Protein AF-A0A3D5UKU9-F1 (afdb_monomer_lite)

Structure (mmCIF, N/CA/C/O backbone):
data_AF-A0A3D5UKU9-F1
#
_entry.id   AF-A0A3D5UKU9-F1
#
loop_
_atom_site.group_PDB
_atom_site.id
_atom_site.type_symbol
_atom_site.label_atom_id
_atom_site.label_alt_id
_atom_site.label_comp_id
_atom_site.label_asym_id
_atom_site.label_entity_id
_atom_site.label_seq_id
_atom_site.pdbx_PDB_ins_code
_atom_site.Cartn_x
_atom_site.Cartn_y
_atom_site.Cartn_z
_atom_site.occupancy
_atom_site.B_iso_or_equiv
_atom_site.auth_seq_id
_atom_site.auth_comp_id
_atom_site.auth_asym_id
_atom_site.auth_atom_id
_atom_site.pdbx_PDB_model_num
ATOM 1 N N . ILE A 1 1 ? -7.285 -7.836 1.774 1.00 79.38 1 ILE A N 1
ATOM 2 C CA . ILE A 1 1 ? -7.787 -7.750 0.378 1.00 79.38 1 ILE A CA 1
ATOM 3 C C . ILE A 1 1 ? -9.171 -8.389 0.341 1.00 79.38 1 ILE A C 1
ATOM 5 O O . ILE A 1 1 ? -9.369 -9.346 1.080 1.00 79.38 1 ILE A O 1
ATOM 9 N N . GLY A 1 2 ? -10.115 -7.844 -0.434 1.00 76.00 2 GLY A N 1
ATOM 10 C CA . GLY A 1 2 ? -11.503 -8.336 -0.470 1.00 76.00 2 GLY A CA 1
ATOM 11 C C . GLY A 1 2 ? -12.394 -7.813 0.665 1.00 76.00 2 GLY A C 1
ATOM 12 O O . GLY A 1 2 ? -13.404 -8.428 0.982 1.00 76.00 2 GLY A O 1
ATOM 13 N N . GLY A 1 3 ? -11.990 -6.708 1.303 1.00 84.19 3 GLY A N 1
ATOM 14 C CA . GLY A 1 3 ? -12.837 -5.949 2.229 1.00 84.19 3 GLY A CA 1
ATOM 15 C C . GLY A 1 3 ? -13.635 -4.868 1.493 1.00 84.19 3 GLY A C 1
ATOM 16 O O . GLY A 1 3 ? -13.779 -4.923 0.278 1.00 84.19 3 GLY A O 1
ATOM 17 N N . TYR A 1 4 ? -14.112 -3.860 2.223 1.00 88.38 4 TYR A N 1
ATOM 18 C CA . TYR A 1 4 ? -14.949 -2.779 1.678 1.00 88.38 4 TYR A CA 1
ATOM 19 C C . TYR A 1 4 ? -14.250 -1.408 1.619 1.00 88.38 4 TYR A C 1
ATOM 21 O O . TYR A 1 4 ? -14.844 -0.444 1.151 1.00 88.38 4 TYR A O 1
ATOM 29 N N . THR A 1 5 ? -13.014 -1.297 2.121 1.00 91.19 5 THR A N 1
ATOM 30 C CA . THR A 1 5 ? -12.311 -0.008 2.274 1.00 91.19 5 THR A CA 1
ATOM 31 C C . THR A 1 5 ? -11.288 0.284 1.182 1.00 91.19 5 THR A C 1
ATOM 33 O O . THR A 1 5 ? -10.933 1.441 0.993 1.00 91.19 5 THR A O 1
ATOM 36 N N . VAL A 1 6 ? -10.791 -0.743 0.486 1.00 93.25 6 VAL A N 1
ATOM 37 C CA . VAL A 1 6 ? -9.783 -0.613 -0.575 1.00 93.25 6 VAL A CA 1
ATOM 38 C C . VAL A 1 6 ? -9.971 -1.697 -1.632 1.00 93.25 6 VAL A C 1
ATOM 40 O O . VAL A 1 6 ? -10.387 -2.818 -1.320 1.00 93.25 6 VAL A O 1
ATOM 43 N N . TYR A 1 7 ? -9.571 -1.392 -2.861 1.00 94.31 7 TYR A N 1
ATOM 44 C CA . TYR A 1 7 ? -9.415 -2.351 -3.951 1.00 94.31 7 TYR A CA 1
ATOM 45 C C . TYR A 1 7 ? -8.073 -2.111 -4.659 1.00 94.31 7 TYR A C 1
ATOM 47 O O . TYR A 1 7 ? -7.436 -1.077 -4.472 1.00 94.31 7 TYR A O 1
ATOM 55 N N . GLY A 1 8 ? -7.603 -3.106 -5.412 1.00 93.62 8 GLY A N 1
ATOM 56 C CA . GLY A 1 8 ? -6.376 -2.997 -6.199 1.00 93.62 8 GLY A CA 1
ATOM 57 C C . GLY A 1 8 ? -6.652 -2.558 -7.625 1.00 93.62 8 GLY A C 1
ATOM 58 O O . GLY A 1 8 ? -7.663 -2.950 -8.201 1.00 93.62 8 GLY A O 1
ATOM 59 N N . THR A 1 9 ? -5.705 -1.833 -8.204 1.00 94.38 9 THR A N 1
ATOM 60 C CA . THR A 1 9 ? -5.607 -1.623 -9.650 1.00 94.38 9 THR A CA 1
ATOM 61 C C . THR A 1 9 ? -4.242 -2.105 -10.139 1.00 94.38 9 THR A C 1
ATOM 63 O O . THR A 1 9 ? -3.309 -2.244 -9.343 1.00 94.38 9 THR A O 1
ATOM 66 N N . PHE A 1 10 ? -4.136 -2.400 -11.431 1.00 95.81 10 PHE A N 1
ATOM 67 C CA . PHE A 1 10 ? -2.873 -2.764 -12.066 1.00 95.81 10 PHE A CA 1
ATOM 68 C C . PHE A 1 10 ? -2.233 -1.528 -12.687 1.00 95.81 10 PHE A C 1
ATOM 70 O O . PHE A 1 10 ? -2.919 -0.749 -13.343 1.00 95.81 10 PHE A O 1
ATOM 77 N N . ASP A 1 11 ? -0.922 -1.389 -12.515 1.00 96.25 11 ASP A N 1
ATOM 78 C CA . ASP A 1 11 ? -0.130 -0.336 -13.144 1.00 96.25 11 ASP A CA 1
ATOM 79 C C . ASP A 1 11 ? 1.317 -0.810 -13.351 1.00 96.25 11 ASP A C 1
ATOM 81 O O . ASP A 1 11 ? 1.726 -1.863 -12.844 1.00 96.25 11 ASP A O 1
ATOM 85 N N . THR A 1 12 ? 2.094 -0.044 -14.111 1.00 97.31 12 THR A N 1
ATOM 86 C CA . THR A 1 12 ? 3.526 -0.270 -14.272 1.00 97.31 12 THR A CA 1
ATOM 87 C C . THR A 1 12 ? 4.274 0.079 -12.989 1.00 97.31 12 THR A C 1
ATOM 89 O O . THR A 1 12 ? 3.850 0.904 -12.176 1.00 97.31 12 THR A O 1
ATOM 92 N N . TYR A 1 13 ? 5.442 -0.541 -12.821 1.00 94.94 13 TYR A N 1
ATOM 93 C CA . TYR A 1 13 ? 6.341 -0.221 -11.717 1.00 94.94 13 TYR A CA 1
ATOM 94 C C . TYR A 1 13 ? 6.733 1.267 -11.703 1.00 94.94 13 TYR A C 1
ATOM 96 O O . TYR A 1 13 ? 6.734 1.911 -10.655 1.00 94.94 13 TYR A O 1
ATOM 104 N N . GLU A 1 14 ? 7.025 1.812 -12.884 1.00 96.75 14 GLU A N 1
ATOM 105 C CA . GLU A 1 14 ? 7.475 3.190 -13.081 1.00 96.75 14 GLU A CA 1
ATOM 106 C C . GLU A 1 14 ? 6.408 4.204 -12.658 1.00 96.75 14 GLU A C 1
ATOM 108 O O . GLU A 1 14 ? 6.720 5.156 -11.939 1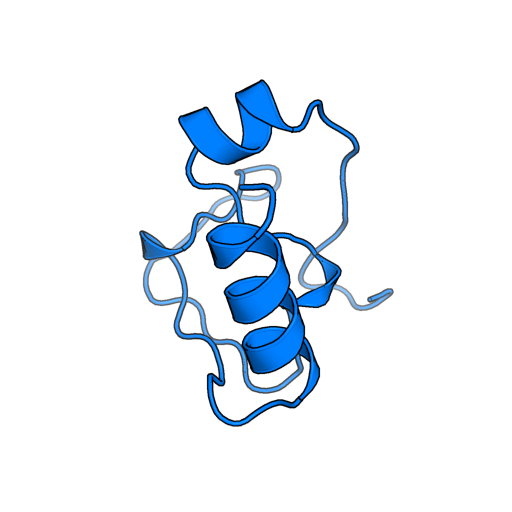.00 96.75 14 GLU A O 1
ATOM 113 N N . ASN A 1 15 ? 5.147 3.975 -13.042 1.00 97.38 15 ASN A N 1
ATOM 1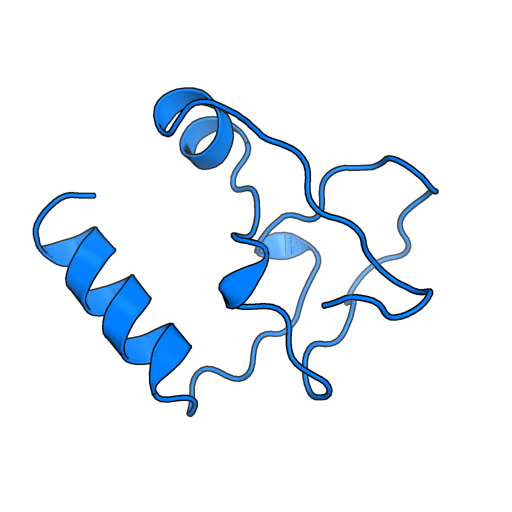14 C CA . ASN A 1 15 ? 4.028 4.827 -12.648 1.00 97.38 15 ASN A CA 1
ATOM 115 C C . ASN A 1 15 ? 3.794 4.764 -11.138 1.00 97.38 15 ASN A C 1
ATOM 117 O O . ASN A 1 15 ? 3.787 5.803 -10.479 1.00 97.38 15 ASN A O 1
ATOM 121 N N . GLY A 1 16 ? 3.721 3.557 -10.565 1.00 96.56 16 GLY A N 1
ATOM 122 C CA . GLY A 1 16 ? 3.526 3.390 -9.124 1.00 96.56 16 GLY A CA 1
ATOM 123 C C . GLY A 1 16 ? 4.623 4.066 -8.294 1.00 96.56 16 GLY A C 1
ATOM 124 O O . GLY A 1 16 ? 4.329 4.706 -7.283 1.00 96.56 16 GLY A O 1
ATOM 125 N N . LYS A 1 17 ? 5.883 3.994 -8.749 1.00 95.69 17 LYS A N 1
ATOM 126 C CA . LYS A 1 17 ? 7.012 4.681 -8.107 1.00 95.69 17 LYS A CA 1
ATOM 127 C C . LYS A 1 17 ? 6.898 6.200 -8.232 1.00 95.69 17 LYS A C 1
ATOM 129 O O . LYS A 1 17 ? 7.074 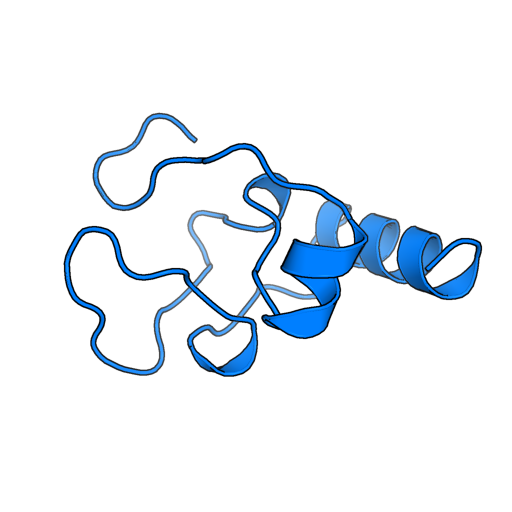6.905 -7.241 1.00 95.69 17 LYS A O 1
ATOM 134 N N . LYS A 1 18 ? 6.579 6.709 -9.426 1.00 97.31 18 LYS A N 1
ATOM 135 C CA . LYS A 1 18 ? 6.398 8.146 -9.686 1.00 97.31 18 LYS A CA 1
ATOM 136 C C . LYS A 1 18 ? 5.278 8.752 -8.837 1.00 97.31 18 LYS A C 1
ATOM 138 O O . LYS A 1 18 ? 5.417 9.875 -8.362 1.00 97.31 18 LYS A O 1
ATOM 143 N N . GLU A 1 19 ? 4.187 8.019 -8.651 1.00 96.56 19 GLU A N 1
ATOM 144 C CA . GLU A 1 19 ? 3.020 8.453 -7.877 1.00 96.56 19 GLU A CA 1
ATOM 145 C C . GLU A 1 19 ? 3.165 8.218 -6.368 1.00 96.56 19 GLU A C 1
ATOM 147 O O . GLU A 1 19 ? 2.296 8.623 -5.598 1.00 96.56 19 GLU A O 1
ATOM 152 N N . ASN A 1 20 ? 4.254 7.575 -5.928 1.00 96.38 20 ASN A N 1
ATOM 153 C CA . ASN A 1 20 ? 4.442 7.134 -4.545 1.00 96.38 20 ASN A CA 1
ATOM 154 C C . ASN A 1 20 ? 3.274 6.250 -4.047 1.00 96.38 20 ASN A C 1
ATOM 156 O O . ASN A 1 20 ? 2.875 6.312 -2.878 1.00 96.38 20 ASN A O 1
ATOM 160 N N . ALA A 1 21 ? 2.698 5.455 -4.954 1.00 97.31 21 ALA A N 1
ATOM 161 C CA . ALA A 1 21 ? 1.531 4.620 -4.705 1.00 97.31 21 ALA A CA 1
ATOM 162 C C . ALA A 1 21 ? 1.877 3.441 -3.788 1.00 97.31 21 ALA A C 1
ATOM 164 O O . ALA A 1 21 ? 2.949 2.838 -3.881 1.00 97.31 21 ALA A O 1
ATOM 165 N N . VAL A 1 22 ? 0.947 3.076 -2.907 1.00 96.06 22 VAL A N 1
ATOM 166 C CA . VAL A 1 22 ? 1.148 1.973 -1.961 1.00 96.06 22 VAL A CA 1
ATOM 167 C C . VAL A 1 22 ? 0.783 0.646 -2.623 1.00 96.06 22 VAL A C 1
ATOM 169 O O . VAL A 1 22 ? -0.371 0.458 -3.016 1.00 96.06 22 VAL A O 1
ATOM 172 N N . PRO A 1 23 ? 1.703 -0.336 -2.683 1.00 95.44 23 PRO A N 1
ATOM 173 C CA . PRO A 1 23 ? 1.362 -1.679 -3.127 1.00 95.44 23 PRO A CA 1
ATOM 174 C C . PRO A 1 23 ? 0.262 -2.284 -2.251 1.00 95.44 23 PRO A C 1
ATOM 176 O O . PRO A 1 23 ? 0.402 -2.358 -1.028 1.00 95.44 23 PRO A O 1
ATOM 179 N N . LEU A 1 24 ? -0.805 -2.795 -2.873 1.00 95.00 24 LEU A N 1
ATOM 180 C CA . LEU A 1 24 ? -1.967 -3.340 -2.156 1.00 95.00 24 LEU A CA 1
ATOM 181 C C . LEU A 1 24 ? -1.589 -4.419 -1.123 1.00 95.00 24 LEU A C 1
ATOM 183 O O . LEU A 1 24 ? -2.215 -4.517 -0.070 1.00 95.00 24 LEU A O 1
ATOM 187 N N . GLY A 1 25 ? -0.547 -5.210 -1.400 1.00 93.38 25 GLY A N 1
ATOM 188 C CA . GLY A 1 25 ? -0.047 -6.250 -0.495 1.00 93.38 25 GLY A CA 1
ATOM 189 C C . GLY A 1 25 ? 0.494 -5.736 0.848 1.00 93.38 25 GLY A C 1
ATOM 190 O O . GLY A 1 25 ? 0.611 -6.523 1.783 1.00 93.38 25 GLY A O 1
ATOM 191 N N . LEU A 1 26 ? 0.794 -4.437 0.970 1.00 94.69 26 LEU A N 1
ATOM 192 C CA . LEU A 1 26 ? 1.206 -3.807 2.231 1.00 94.69 26 LEU A CA 1
ATOM 193 C C . LEU A 1 26 ? 0.023 -3.347 3.090 1.00 94.69 26 LEU A C 1
ATOM 195 O O . LEU A 1 26 ? 0.212 -3.018 4.263 1.00 94.69 26 LEU A O 1
ATOM 199 N N . ILE A 1 27 ? -1.192 -3.308 2.536 1.00 93.50 27 ILE A N 1
ATOM 200 C CA . ILE A 1 27 ? -2.379 -2.885 3.276 1.00 93.50 27 ILE A CA 1
ATOM 201 C C . ILE A 1 27 ? -2.843 -4.024 4.183 1.00 93.50 27 ILE A C 1
ATOM 203 O O . ILE A 1 27 ? -3.248 -5.099 3.733 1.00 93.50 27 ILE A O 1
ATOM 207 N N . THR A 1 28 ? -2.824 -3.765 5.486 1.00 90.88 28 THR A N 1
ATOM 208 C CA . THR A 1 28 ? -3.254 -4.704 6.524 1.00 90.88 28 THR A CA 1
ATOM 209 C C . THR A 1 28 ? -4.377 -4.097 7.360 1.00 90.88 28 THR A C 1
ATOM 211 O O . THR A 1 28 ? -4.702 -2.919 7.234 1.00 90.88 28 THR A O 1
ATOM 214 N N . LYS A 1 29 ? -4.943 -4.884 8.281 1.00 89.00 29 LYS A N 1
ATOM 215 C CA . LYS A 1 29 ? -5.923 -4.389 9.261 1.00 89.00 29 LYS A CA 1
ATOM 216 C C . LYS A 1 29 ? -5.384 -3.276 10.178 1.00 89.00 29 LYS A C 1
ATOM 218 O O . LYS A 1 29 ? -6.177 -2.560 10.774 1.00 89.00 29 LYS A O 1
ATOM 223 N N . ASN A 1 30 ? -4.059 -3.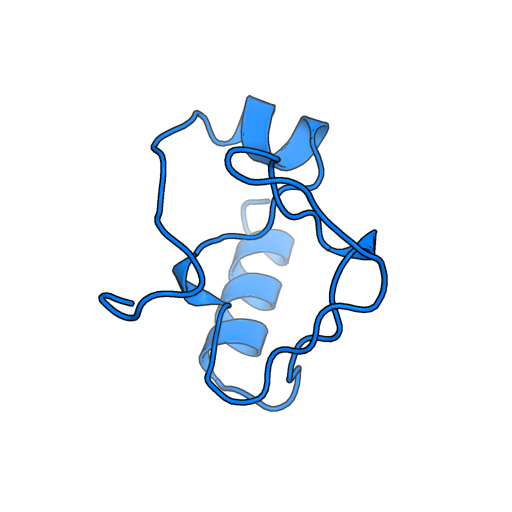160 10.311 1.00 91.25 30 ASN A N 1
ATOM 224 C CA . ASN A 1 30 ? -3.404 -2.156 11.151 1.00 91.25 30 ASN A CA 1
ATOM 225 C C . ASN A 1 30 ? -3.073 -0.870 10.377 1.00 91.25 30 ASN A C 1
ATOM 227 O O . ASN A 1 30 ? -2.661 0.109 10.993 1.00 91.25 30 ASN A O 1
ATOM 231 N N . THR A 1 31 ? -3.222 -0.867 9.049 1.00 93.25 31 THR A N 1
ATOM 232 C CA . THR A 1 31 ? -2.952 0.309 8.221 1.00 93.25 31 THR A CA 1
ATOM 233 C C . THR A 1 31 ? -3.994 1.386 8.496 1.00 93.25 31 THR A C 1
ATOM 235 O O . THR A 1 31 ? -5.194 1.117 8.445 1.00 93.25 31 THR A O 1
ATOM 238 N N . LYS A 1 32 ? -3.540 2.611 8.765 1.00 94.88 32 LYS A N 1
ATOM 239 C CA . LYS A 1 32 ? -4.422 3.746 9.063 1.00 94.88 32 LYS A CA 1
ATOM 240 C C . LYS A 1 32 ? -4.251 4.844 8.037 1.00 94.88 32 LYS A C 1
ATOM 242 O O . LYS A 1 32 ? -3.136 5.129 7.616 1.00 94.88 32 LYS A O 1
ATOM 247 N N . LEU A 1 33 ? -5.353 5.482 7.673 1.00 95.50 33 LEU A N 1
ATOM 248 C CA . LEU A 1 33 ? -5.335 6.678 6.849 1.00 95.50 33 LEU A CA 1
ATOM 249 C C . LEU A 1 33 ? -5.032 7.899 7.732 1.00 95.50 33 LEU A C 1
ATOM 251 O O . LEU A 1 33 ? -5.601 8.038 8.813 1.00 95.50 33 LEU A O 1
ATOM 255 N N . LYS A 1 34 ? -4.121 8.764 7.286 1.00 96.94 34 LYS A N 1
ATOM 256 C CA . LYS A 1 34 ? -3.706 9.997 7.976 1.00 96.94 34 LYS A CA 1
ATOM 257 C C . LYS A 1 34 ? -4.463 11.232 7.479 1.00 96.94 34 LYS A C 1
ATOM 259 O O . LYS A 1 34 ? -4.438 12.259 8.150 1.00 96.94 34 LYS A O 1
ATOM 264 N N . LYS A 1 35 ? -5.073 11.158 6.293 1.00 93.62 35 LYS A N 1
ATOM 265 C CA . LYS A 1 35 ? -5.788 12.252 5.617 1.00 93.62 35 LYS A CA 1
ATOM 266 C C . LYS A 1 35 ? -6.992 11.695 4.872 1.00 93.62 35 LYS A C 1
ATOM 268 O O . LYS A 1 35 ? -6.895 10.600 4.339 1.00 93.62 35 LYS A O 1
ATOM 273 N N . ASP A 1 36 ? -8.081 12.445 4.779 1.00 94.88 36 ASP A N 1
ATOM 274 C CA . ASP A 1 36 ? -9.258 11.998 4.030 1.00 94.88 36 ASP A CA 1
ATOM 275 C C . ASP A 1 36 ? -8.928 11.748 2.549 1.00 94.88 36 ASP A C 1
ATOM 277 O O . ASP A 1 36 ? -8.173 12.503 1.932 1.00 94.88 36 ASP A O 1
ATOM 281 N N . LYS A 1 37 ? -9.516 10.689 1.983 1.00 95.06 37 LYS A N 1
ATOM 282 C CA . LYS A 1 37 ? -9.405 10.320 0.565 1.00 95.06 37 LYS A CA 1
ATOM 283 C C . LYS A 1 37 ? -10.791 10.065 -0.002 1.00 95.06 37 LYS A C 1
ATOM 285 O O . LYS A 1 37 ? -11.651 9.497 0.675 1.00 95.06 37 LYS A O 1
ATOM 290 N N . LYS A 1 38 ? -11.007 10.483 -1.244 1.00 95.75 38 LYS A N 1
ATOM 291 C CA . LYS A 1 38 ? -12.238 10.181 -1.977 1.00 95.75 38 LYS A CA 1
ATOM 292 C C . LYS A 1 38 ? -12.172 8.768 -2.550 1.00 95.75 38 LYS A C 1
ATOM 294 O O . LYS A 1 38 ? -11.099 8.187 -2.705 1.00 95.75 38 LYS A O 1
ATOM 299 N N . THR A 1 39 ? -13.338 8.219 -2.877 1.00 93.12 39 THR A N 1
ATOM 300 C CA . THR A 1 39 ? -13.428 6.988 -3.665 1.00 93.12 39 THR A CA 1
ATOM 301 C C . THR A 1 39 ? -12.652 7.157 -4.973 1.00 93.12 39 THR A C 1
ATOM 303 O O . THR A 1 39 ? -12.661 8.238 -5.559 1.00 93.12 39 THR A O 1
ATOM 306 N N . ASP A 1 40 ? -11.962 6.095 -5.381 1.00 94.44 40 ASP A N 1
ATOM 307 C CA . ASP A 1 40 ? -11.117 6.010 -6.578 1.00 94.44 40 ASP A CA 1
ATOM 308 C C . ASP A 1 40 ? -9.831 6.860 -6.568 1.00 94.44 40 ASP A C 1
ATOM 310 O O . ASP A 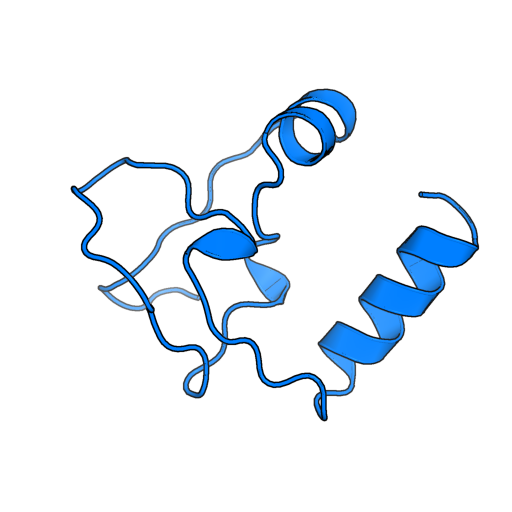1 40 ? -9.100 6.885 -7.558 1.00 94.44 40 ASP A O 1
ATOM 314 N N . GLU A 1 41 ? -9.481 7.508 -5.451 1.00 95.94 41 GLU A N 1
ATOM 315 C CA . GLU A 1 41 ? -8.170 8.149 -5.313 1.00 95.94 41 GLU A CA 1
ATOM 316 C C . GLU A 1 41 ? -7.069 7.139 -4.959 1.00 95.94 41 GLU A C 1
ATOM 318 O O . GLU A 1 41 ? -7.205 6.324 -4.041 1.00 95.94 41 GLU A O 1
ATOM 323 N N . ILE A 1 42 ? -5.922 7.254 -5.637 1.00 96.31 42 ILE A N 1
ATOM 324 C CA . ILE A 1 42 ? -4.726 6.460 -5.336 1.00 96.31 42 ILE A CA 1
ATOM 325 C C . ILE A 1 42 ? -4.223 6.785 -3.930 1.00 96.31 42 ILE A C 1
ATOM 327 O O . ILE A 1 42 ? -4.009 7.948 -3.584 1.00 96.31 42 ILE A O 1
ATOM 331 N N . ILE A 1 43 ? -4.010 5.750 -3.119 1.00 96.38 43 ILE A N 1
ATOM 332 C CA . ILE A 1 43 ? -3.427 5.870 -1.781 1.00 96.38 43 ILE A CA 1
ATOM 333 C C . ILE A 1 43 ? -1.904 5.868 -1.903 1.00 96.38 43 ILE A C 1
ATOM 335 O O . ILE A 1 43 ? -1.315 4.908 -2.405 1.00 96.38 43 ILE A O 1
ATOM 339 N N . THR A 1 44 ? -1.273 6.925 -1.399 1.00 97.12 44 THR A N 1
ATOM 340 C CA . THR A 1 44 ? 0.187 7.073 -1.379 1.00 97.12 44 THR A CA 1
ATOM 341 C C . THR A 1 44 ? 0.766 6.762 -0.001 1.00 97.12 44 THR A C 1
ATOM 343 O O . THR A 1 44 ? 0.044 6.728 1.000 1.00 97.12 44 THR A O 1
ATOM 346 N N . PHE A 1 45 ? 2.081 6.538 0.086 1.00 95.88 45 PHE A N 1
ATOM 347 C CA . PHE A 1 45 ? 2.741 6.312 1.381 1.00 95.88 45 PHE A CA 1
ATOM 348 C C . PHE A 1 45 ? 2.568 7.503 2.342 1.00 95.88 45 PHE A C 1
ATOM 350 O O . PHE A 1 45 ? 2.521 7.326 3.564 1.00 95.88 45 PHE A O 1
ATOM 357 N N . ASP A 1 46 ? 2.399 8.715 1.809 1.00 96.25 46 ASP A N 1
ATOM 358 C CA . ASP A 1 46 ? 2.152 9.925 2.593 1.00 96.25 46 ASP A CA 1
ATOM 359 C C . ASP A 1 46 ? 0.736 9.996 3.165 1.00 96.25 46 ASP A C 1
ATOM 361 O O . ASP A 1 46 ? 0.518 10.688 4.163 1.00 96.25 46 ASP A O 1
ATOM 365 N N . ASP A 1 47 ? -0.208 9.244 2.601 1.00 96.75 47 ASP A N 1
ATOM 366 C CA . ASP A 1 47 ? -1.600 9.209 3.046 1.00 96.75 47 ASP A CA 1
ATOM 367 C C . ASP A 1 47 ? -1.823 8.242 4.206 1.00 96.75 47 ASP A C 1
ATOM 369 O O . ASP A 1 47 ? -2.829 8.361 4.900 1.00 96.75 47 ASP A O 1
ATOM 373 N N . ILE A 1 48 ? -0.902 7.305 4.458 1.00 95.94 48 ILE A N 1
ATOM 374 C CA . ILE A 1 48 ? -1.111 6.230 5.436 1.00 95.94 48 ILE A CA 1
ATOM 375 C C . ILE A 1 48 ? -0.005 6.100 6.481 1.00 95.94 48 ILE A C 1
ATOM 377 O O . ILE A 1 48 ? 1.135 6.536 6.317 1.00 95.94 48 ILE A O 1
ATOM 381 N N . GLU A 1 49 ? -0.365 5.461 7.583 1.00 96.38 49 GLU A N 1
ATOM 382 C CA . GLU A 1 49 ? 0.541 4.870 8.551 1.00 96.38 49 GLU A CA 1
ATOM 383 C C . GLU A 1 49 ? 0.546 3.351 8.331 1.00 96.38 49 GLU A C 1
ATOM 385 O O . GLU A 1 49 ? -0.488 2.686 8.452 1.00 96.38 49 GLU A O 1
ATOM 390 N N . LEU A 1 50 ? 1.709 2.810 7.955 1.00 93.50 50 LEU A N 1
ATOM 391 C CA . LEU A 1 50 ? 1.921 1.378 7.745 1.00 93.50 50 LEU A CA 1
ATOM 392 C C . LEU A 1 50 ? 2.565 0.731 8.966 1.00 93.50 50 LEU A C 1
ATOM 394 O O . LEU A 1 50 ? 3.485 1.282 9.570 1.00 93.50 50 LEU A O 1
ATOM 398 N N . ASP A 1 51 ? 2.151 -0.501 9.250 1.00 90.94 51 ASP A N 1
ATOM 399 C CA . ASP A 1 51 ? 2.811 -1.358 10.227 1.00 90.94 51 ASP A CA 1
ATOM 400 C C . ASP A 1 51 ? 4.126 -1.915 9.654 1.00 90.94 51 ASP A C 1
ATOM 402 O O . ASP A 1 51 ? 4.177 -2.960 8.991 1.00 90.94 51 ASP A O 1
ATOM 406 N N . LYS A 1 52 ? 5.213 -1.189 9.926 1.00 93.31 52 LYS A N 1
ATOM 407 C CA . LYS A 1 52 ? 6.569 -1.537 9.481 1.00 93.31 52 LYS A CA 1
ATOM 408 C C . LYS A 1 52 ? 7.156 -2.759 10.196 1.00 93.31 52 LYS A C 1
ATOM 410 O O . LYS A 1 52 ? 8.214 -3.249 9.808 1.00 93.31 52 LYS A O 1
ATOM 415 N N . SER A 1 53 ? 6.498 -3.272 11.240 1.00 93.94 53 SER A N 1
ATOM 416 C CA . SER A 1 53 ? 6.972 -4.464 11.953 1.00 93.94 53 SER A CA 1
ATOM 417 C C . SER A 1 53 ? 6.724 -5.758 11.167 1.00 93.94 53 SER A C 1
ATOM 419 O O . SER A 1 53 ? 7.404 -6.765 11.399 1.00 93.94 53 SER A O 1
ATOM 421 N N . THR A 1 54 ? 5.786 -5.720 10.213 1.00 94.31 54 THR A N 1
ATOM 422 C CA . THR A 1 54 ? 5.339 -6.882 9.442 1.00 94.31 54 THR A CA 1
ATOM 423 C C . THR A 1 54 ? 6.442 -7.463 8.555 1.00 94.31 54 THR A C 1
ATOM 425 O O . THR A 1 54 ? 7.274 -6.749 7.994 1.00 94.31 54 THR A O 1
ATOM 428 N N . LEU A 1 55 ? 6.429 -8.791 8.384 1.00 95.69 55 LEU A N 1
ATOM 429 C CA . LEU A 1 55 ? 7.364 -9.480 7.488 1.00 95.69 55 LEU A CA 1
ATOM 430 C C . LEU A 1 55 ? 7.240 -8.972 6.044 1.00 95.69 55 LEU A C 1
ATOM 432 O O . LEU A 1 55 ? 8.251 -8.763 5.384 1.00 95.69 55 LEU A O 1
ATOM 436 N N . ILE A 1 56 ? 6.013 -8.735 5.568 1.00 95.12 56 ILE A N 1
ATOM 437 C CA . ILE A 1 56 ? 5.774 -8.274 4.195 1.00 95.12 56 ILE A CA 1
ATOM 438 C C . ILE A 1 56 ? 6.381 -6.892 3.934 1.00 95.12 56 ILE A C 1
ATOM 440 O O . ILE A 1 56 ? 6.975 -6.686 2.878 1.00 95.12 56 ILE A O 1
ATOM 444 N N . TYR A 1 57 ? 6.310 -5.975 4.906 1.00 95.44 57 TYR A N 1
ATOM 445 C CA . TYR A 1 57 ? 6.958 -4.672 4.793 1.00 95.44 57 TYR A CA 1
ATOM 446 C C . TYR A 1 57 ? 8.478 -4.826 4.674 1.00 95.44 57 TYR A C 1
ATOM 448 O O . TYR A 1 57 ? 9.077 -4.282 3.750 1.00 95.44 57 TYR A O 1
ATOM 456 N N . LYS A 1 58 ? 9.093 -5.636 5.546 1.00 96.75 58 LYS A N 1
ATOM 457 C CA . LYS A 1 58 ? 10.544 -5.892 5.519 1.00 96.75 58 LYS A CA 1
ATOM 458 C C . LYS A 1 58 ? 11.000 -6.523 4.200 1.00 96.75 58 LYS A C 1
ATOM 460 O O . LYS A 1 58 ? 12.034 -6.148 3.662 1.00 96.75 58 LYS A O 1
ATOM 465 N N . LEU A 1 59 ? 10.223 -7.460 3.652 1.00 97.25 59 LEU A N 1
ATOM 466 C CA . LEU A 1 59 ? 10.516 -8.067 2.349 1.00 97.25 59 LEU A CA 1
ATOM 467 C C . LEU A 1 59 ? 10.393 -7.060 1.204 1.00 97.25 59 LEU A C 1
ATOM 469 O O . LEU A 1 59 ? 11.219 -7.073 0.295 1.00 97.25 59 LEU A O 1
ATOM 473 N N . ARG A 1 60 ? 9.398 -6.169 1.250 1.00 96.25 60 ARG A N 1
ATOM 474 C CA . ARG A 1 60 ? 9.263 -5.106 0.253 1.00 96.25 60 ARG A CA 1
ATOM 475 C C . ARG A 1 60 ? 10.411 -4.101 0.331 1.00 96.25 60 ARG A C 1
ATOM 477 O O . ARG A 1 60 ? 10.890 -3.665 -0.707 1.00 96.25 60 ARG A O 1
ATOM 484 N N . GLU A 1 61 ? 10.859 -3.757 1.533 1.00 96.12 61 GLU A N 1
ATOM 485 C CA . GLU A 1 61 ? 12.025 -2.894 1.737 1.00 96.12 61 GLU A CA 1
ATOM 486 C C . GLU A 1 61 ? 13.296 -3.536 1.161 1.00 96.12 61 GLU A C 1
ATOM 488 O O . GLU A 1 61 ? 14.028 -2.890 0.417 1.00 96.12 61 GLU A O 1
ATOM 493 N N . LEU A 1 62 ? 13.513 -4.835 1.404 1.00 97.88 62 LEU A N 1
ATOM 494 C CA . LEU A 1 62 ? 14.600 -5.595 0.772 1.00 97.88 62 LEU A CA 1
ATOM 495 C C . LEU A 1 62 ? 14.493 -5.602 -0.756 1.00 97.88 62 LEU A C 1
ATOM 497 O O . LEU A 1 62 ? 15.495 -5.409 -1.436 1.00 97.88 62 LEU A O 1
ATOM 501 N N . GLN A 1 63 ? 13.291 -5.800 -1.299 1.00 96.56 63 GLN A N 1
ATOM 502 C CA . GLN A 1 63 ? 13.059 -5.739 -2.740 1.00 96.56 63 GLN A CA 1
ATOM 503 C C . GLN A 1 63 ? 13.450 -4.367 -3.308 1.00 96.56 63 GLN A C 1
ATOM 505 O O . GLN A 1 63 ? 14.152 -4.314 -4.312 1.00 96.56 63 GLN A O 1
ATOM 510 N N . GLU A 1 64 ? 13.036 -3.275 -2.663 1.00 94.75 64 GLU A N 1
ATOM 511 C CA . GLU A 1 64 ? 13.370 -1.912 -3.094 1.00 94.75 64 GLU A CA 1
ATOM 512 C C . GLU A 1 64 ? 14.885 -1.654 -3.039 1.00 94.75 64 GLU A C 1
ATOM 514 O O . GLU A 1 64 ? 15.446 -1.066 -3.953 1.00 94.75 64 GLU A O 1
ATOM 519 N N . MET A 1 65 ? 15.582 -2.151 -2.014 1.00 97.12 65 MET A N 1
ATOM 520 C CA . MET A 1 65 ? 17.040 -2.001 -1.923 1.00 97.12 65 MET A CA 1
ATOM 521 C C . MET A 1 65 ? 17.806 -2.797 -2.989 1.00 97.12 65 MET A C 1
ATOM 523 O O . MET A 1 65 ? 18.894 -2.387 -3.385 1.00 97.12 65 MET A O 1
ATOM 527 N N . LEU A 1 66 ? 17.284 -3.951 -3.415 1.00 97.38 66 LEU A N 1
ATOM 528 C CA . LEU A 1 66 ? 17.973 -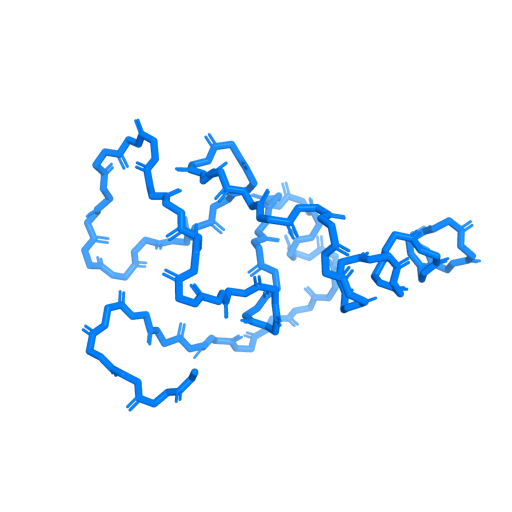4.842 -4.353 1.00 97.38 66 LEU A CA 1
ATOM 529 C C . LEU A 1 66 ? 17.667 -4.523 -5.818 1.00 97.38 66 LEU A C 1
ATOM 531 O O . LEU A 1 66 ? 18.551 -4.656 -6.663 1.00 97.38 66 LEU A O 1
ATOM 535 N N . ILE A 1 67 ? 16.413 -4.181 -6.121 1.00 95.06 67 ILE A N 1
ATOM 536 C CA . ILE A 1 67 ? 15.896 -4.068 -7.495 1.00 95.06 67 ILE A CA 1
ATOM 537 C C . ILE A 1 67 ? 14.908 -2.905 -7.683 1.00 95.06 67 ILE A C 1
ATOM 539 O O . ILE A 1 67 ? 14.168 -2.894 -8.668 1.00 95.06 67 ILE A O 1
ATOM 543 N N . GLY A 1 68 ? 14.837 -1.982 -6.720 1.00 84.00 68 GLY A N 1
ATOM 544 C CA . GLY A 1 68 ? 13.940 -0.827 -6.750 1.00 84.00 68 GLY A CA 1
ATOM 545 C C . GLY A 1 68 ? 14.396 0.285 -7.681 1.00 84.00 68 GLY A C 1
ATOM 546 O O . GLY A 1 68 ? 15.606 0.554 -7.788 1.00 84.00 68 GLY A O 1
#

Radius of gyration: 12.06 Å; chains: 1; bounding box: 33×22×26 Å

Sequence (68 aa):
IGGYTVYGTFDTYENGKKENAVPLGLITKNTKLKKDKKTDEIITFDDIELDKSTLIYKLRELQEMLIG

pLDDT: mean 94.23, std 3.95, range [76.0, 97.88]

Secondary structure (DSSP, 8-state):
--SSS-------HHHHHHTTBPPGGG--TT-EESS---TTPPPBGGGEE--TTSHHHHHHHHHHHHH-

Foldseek 3Di:
DPDDPDDDDDDDPVVCVVVQADDPVQDDPPKDFPDDDDPPDGDHPVGIDTDCVDPVNVVVVVCVVPPD